Protein AF-A0A1G5PK51-F1 (afdb_monomer)

Radius of gyration: 16.32 Å; Cα contacts (8 Å, |Δi|>4): 2; chains: 1; bounding box: 24×30×39 Å

Sequence (39 aa):
MRKITKNPDEKIIKDIKRATRKPYSSEEKMRRVLDGLTG

Organism: NCBI:txid1156985

pLDDT: mean 83.22, std 11.74, range [48.0, 93.56]

Solvent-accessible surface area (backbone atoms only — not comparable to full-atom values): 2563 Å² total; per-residue (Å²): 133,89,80,77,76,71,52,70,66,59,53,53,53,50,50,52,54,60,74,68,49,79,84,70,52,74,63,56,52,50,50,54,52,54,63,68,66,76,112

Mean predicted aligned error: 9.46 Å

Secondary structure (DSSP, 8-state):
-------HHHHHHHHHHHHT-----HHHHHHHHHHHH--

Foldseek 3Di:
DDPPPCPVVNVVVVVVCVVPPDDDDPVNVVVVVVVVVVD

Structure (mmCIF, N/CA/C/O backbone):
data_AF-A0A1G5PK51-F1
#
_entry.id   AF-A0A1G5PK51-F1
#
loop_
_atom_site.group_PDB
_atom_site.id
_atom_site.type_symbol
_atom_site.label_atom_id
_atom_site.label_alt_id
_atom_site.label_comp_id
_atom_site.label_asym_id
_atom_site.label_entity_id
_atom_site.label_seq_id
_atom_site.pdbx_PDB_ins_code
_atom_site.Cartn_x
_atom_site.Cartn_y
_atom_site.Cartn_z
_atom_site.occupancy
_atom_site.B_iso_or_equiv
_atom_site.auth_seq_id
_atom_site.auth_comp_id
_atom_site.auth_asym_id
_atom_site.auth_atom_id
_atom_site.pdbx_PDB_model_num
ATOM 1 N N . MET A 1 1 ? -10.497 28.034 16.129 1.00 48.00 1 MET A N 1
ATOM 2 C CA . MET A 1 1 ? -9.522 26.971 15.782 1.00 48.00 1 MET A CA 1
ATOM 3 C C . MET A 1 1 ? -10.087 25.627 16.232 1.00 48.00 1 MET A C 1
ATOM 5 O O . MET A 1 1 ? -10.249 25.432 17.429 1.00 48.00 1 MET A O 1
ATOM 9 N N . ARG A 1 2 ? -10.467 24.727 15.314 1.00 53.44 2 ARG A N 1
ATOM 10 C CA . ARG A 1 2 ? -10.976 23.393 15.686 1.00 53.44 2 ARG A CA 1
ATOM 11 C C . ARG A 1 2 ? -9.814 22.545 16.213 1.00 53.44 2 ARG A C 1
ATOM 13 O O . ARG A 1 2 ? -8.950 22.151 15.434 1.00 53.44 2 ARG A O 1
ATOM 20 N N . LYS A 1 3 ? -9.775 22.278 17.523 1.00 61.75 3 LYS A N 1
ATOM 21 C CA . LYS A 1 3 ? -8.893 21.252 18.096 1.00 61.75 3 LYS A CA 1
ATOM 22 C C . LYS A 1 3 ? -9.418 19.895 17.636 1.00 61.75 3 LYS A C 1
ATOM 24 O O . LYS A 1 3 ? -10.391 19.390 18.180 1.00 61.75 3 LYS A O 1
ATOM 29 N N . ILE A 1 4 ? -8.794 19.330 16.607 1.00 62.38 4 ILE A N 1
ATOM 30 C CA . ILE A 1 4 ? -8.988 17.927 16.247 1.00 62.38 4 ILE A CA 1
ATOM 31 C C . ILE A 1 4 ? -8.242 17.137 17.320 1.00 62.38 4 ILE A C 1
ATOM 33 O O . ILE A 1 4 ? -7.039 16.899 17.205 1.00 62.38 4 ILE A O 1
ATOM 37 N N . THR A 1 5 ? -8.927 16.791 18.405 1.00 64.44 5 THR A N 1
ATOM 38 C CA . THR A 1 5 ? -8.457 15.763 19.329 1.00 64.44 5 THR A CA 1
ATOM 39 C C . THR A 1 5 ? -8.516 14.450 18.560 1.00 64.44 5 THR A C 1
ATOM 41 O O . THR A 1 5 ? -9.525 13.754 18.583 1.00 64.44 5 THR A O 1
ATOM 44 N N . LYS A 1 6 ? -7.472 14.160 17.770 1.00 64.62 6 LYS A N 1
ATOM 45 C CA . LYS A 1 6 ? -7.295 12.835 17.172 1.00 64.62 6 LYS A CA 1
ATOM 46 C C . LYS A 1 6 ? -7.322 11.865 18.337 1.00 64.62 6 LYS A C 1
ATOM 48 O O . LYS A 1 6 ? -6.491 11.995 19.239 1.00 64.62 6 LYS A O 1
ATOM 53 N N . ASN A 1 7 ? -8.314 10.982 18.341 1.00 78.44 7 ASN A N 1
ATOM 54 C CA . ASN A 1 7 ? -8.464 9.989 19.389 1.00 78.44 7 ASN A CA 1
ATOM 55 C C . ASN A 1 7 ? -7.107 9.292 19.584 1.00 78.44 7 ASN A C 1
ATOM 57 O O . ASN A 1 7 ? -6.421 9.029 18.587 1.00 78.44 7 ASN A O 1
ATOM 61 N N . PRO A 1 8 ? -6.678 9.039 20.831 1.00 81.44 8 PRO A N 1
ATOM 62 C CA . PRO A 1 8 ? -5.380 8.420 21.100 1.00 81.44 8 PRO A CA 1
ATOM 63 C C . PRO A 1 8 ? -5.218 7.113 20.312 1.00 81.44 8 PRO A C 1
ATOM 65 O O . PRO A 1 8 ? -4.158 6.870 19.736 1.00 81.44 8 PRO A O 1
ATOM 68 N N . ASP A 1 9 ? -6.308 6.366 20.149 1.00 83.75 9 ASP A N 1
ATOM 69 C CA . ASP A 1 9 ? -6.375 5.138 19.357 1.00 83.75 9 ASP A CA 1
ATOM 70 C C . ASP A 1 9 ? -6.051 5.370 17.878 1.00 83.75 9 ASP A C 1
ATOM 72 O O .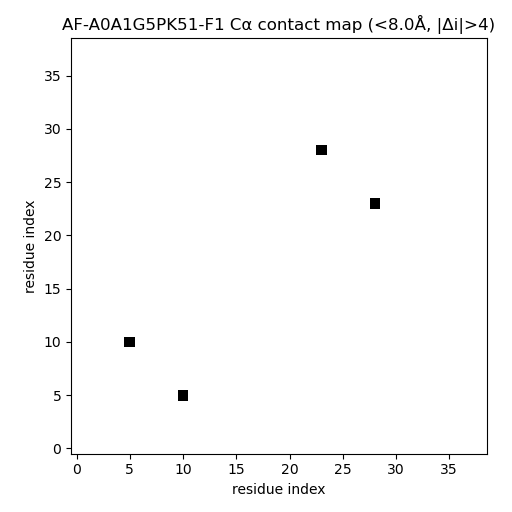 ASP A 1 9 ? -5.326 4.598 17.257 1.00 83.75 9 ASP A O 1
ATOM 76 N N . GLU A 1 10 ? -6.516 6.478 17.299 1.00 87.75 10 GLU A N 1
ATOM 77 C CA . GLU A 1 10 ? -6.237 6.817 15.904 1.00 87.75 10 GLU A CA 1
ATOM 78 C C . GLU A 1 10 ? -4.748 7.123 15.691 1.00 87.75 10 GLU A C 1
ATOM 80 O O . GLU A 1 10 ? -4.176 6.790 14.648 1.00 87.75 10 GLU A O 1
ATOM 85 N N . LYS A 1 11 ? -4.104 7.741 16.688 1.00 87.56 11 LYS A N 1
ATOM 86 C CA . LYS A 1 11 ? -2.661 7.991 16.675 1.00 87.56 11 LYS A CA 1
ATOM 87 C C . LYS A 1 11 ? -1.885 6.677 16.786 1.00 87.56 11 LYS A C 1
ATOM 89 O O . LYS A 1 11 ? -1.020 6.427 15.952 1.00 87.56 11 LYS A O 1
ATOM 94 N N . ILE A 1 12 ? -2.260 5.815 17.732 1.00 90.31 12 ILE A N 1
ATOM 95 C CA . ILE A 1 12 ? -1.640 4.499 17.943 1.00 90.31 12 ILE A CA 1
ATOM 96 C C . ILE A 1 12 ? -1.754 3.634 16.680 1.00 90.31 12 ILE A C 1
ATOM 98 O O . ILE A 1 12 ? -0.757 3.093 16.206 1.00 90.31 12 ILE A O 1
ATOM 102 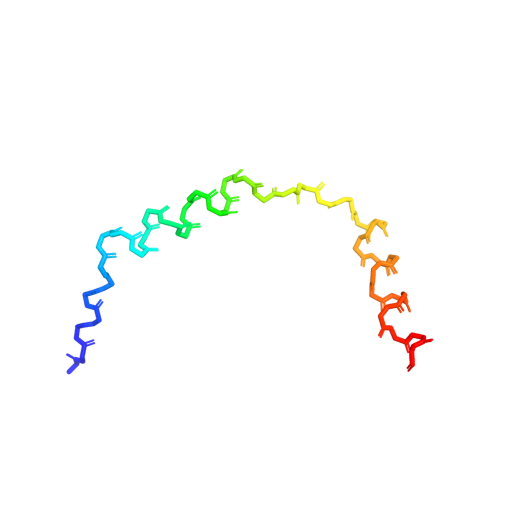N N . ILE A 1 13 ? -2.938 3.562 16.064 1.00 90.00 13 ILE A N 1
ATOM 103 C CA . ILE A 1 13 ? -3.157 2.801 14.825 1.00 90.00 13 ILE A CA 1
ATOM 104 C C . ILE A 1 13 ? -2.290 3.345 13.681 1.00 90.00 13 ILE A C 1
ATOM 106 O O . ILE A 1 13 ? -1.728 2.566 12.905 1.00 90.00 13 ILE A O 1
ATOM 110 N N . LYS A 1 14 ? -2.166 4.672 13.549 1.00 90.44 14 LYS A N 1
ATOM 111 C CA . LYS A 1 14 ? -1.305 5.298 12.531 1.00 90.44 14 LYS A CA 1
ATOM 112 C C . LYS A 1 14 ? 0.166 4.964 12.747 1.00 90.44 14 LYS A C 1
ATOM 114 O O . LYS A 1 14 ? 0.849 4.621 11.780 1.00 90.44 14 LYS A O 1
ATOM 119 N N . ASP A 1 15 ? 0.628 5.018 13.988 1.00 90.88 15 ASP A N 1
ATOM 120 C CA . ASP A 1 15 ? 2.014 4.726 14.337 1.00 90.88 15 ASP A CA 1
ATOM 121 C C . ASP A 1 15 ? 2.347 3.244 14.103 1.00 90.88 15 ASP A C 1
ATOM 123 O O . ASP A 1 15 ? 3.351 2.946 13.456 1.00 90.88 15 ASP A O 1
ATOM 127 N N . ILE A 1 16 ? 1.458 2.318 14.485 1.00 91.81 16 ILE A N 1
ATOM 128 C CA . ILE A 1 16 ? 1.604 0.878 14.207 1.00 91.81 16 ILE A CA 1
ATOM 129 C C . ILE A 1 16 ? 1.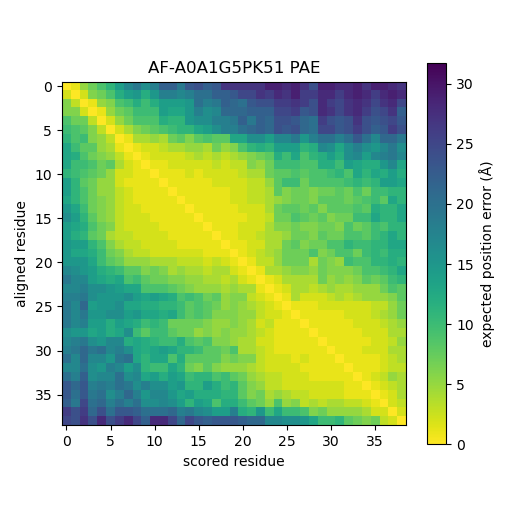676 0.618 12.700 1.00 91.81 16 ILE A C 1
ATOM 131 O O . ILE A 1 16 ? 2.584 -0.068 12.230 1.00 91.81 16 ILE A O 1
ATOM 135 N N . LYS A 1 17 ? 0.761 1.193 11.909 1.00 91.12 17 LYS A N 1
ATOM 136 C CA . LYS A 1 17 ? 0.759 1.036 10.442 1.00 91.12 17 LYS A CA 1
ATOM 137 C C . LYS A 1 17 ? 2.021 1.603 9.797 1.00 91.12 17 LYS A C 1
ATOM 139 O O . LYS A 1 17 ? 2.496 1.066 8.800 1.00 91.12 17 LYS A O 1
ATOM 144 N N . ARG A 1 18 ? 2.570 2.689 10.346 1.00 88.56 18 ARG A N 1
ATOM 145 C CA . ARG A 1 18 ? 3.819 3.290 9.869 1.00 88.56 18 ARG A CA 1
ATOM 146 C C . ARG A 1 18 ? 5.026 2.420 10.212 1.00 88.56 18 ARG A C 1
ATOM 148 O O . ARG A 1 18 ? 5.868 2.224 9.341 1.00 88.56 18 ARG A O 1
ATOM 155 N N . ALA A 1 19 ? 5.091 1.903 11.436 1.00 90.12 19 ALA A N 1
ATOM 156 C CA . ALA A 1 19 ? 6.175 1.045 11.907 1.00 90.12 19 ALA A CA 1
ATOM 157 C C . ALA A 1 19 ? 6.197 -0.314 11.189 1.00 90.12 19 ALA A C 1
ATOM 159 O O . ALA A 1 19 ? 7.261 -0.819 10.855 1.00 90.12 19 ALA A O 1
ATOM 160 N N . THR A 1 20 ? 5.022 -0.872 10.893 1.00 88.81 20 THR A N 1
ATOM 161 C CA . THR A 1 20 ? 4.861 -2.156 10.185 1.00 88.81 20 THR A CA 1
ATOM 162 C C . THR A 1 20 ? 4.799 -2.013 8.661 1.00 88.81 20 THR A C 1
ATOM 164 O O . THR A 1 20 ? 4.570 -2.991 7.946 1.00 88.81 20 THR A O 1
ATOM 167 N N . ARG A 1 21 ? 4.999 -0.801 8.122 1.00 86.44 21 ARG A N 1
ATOM 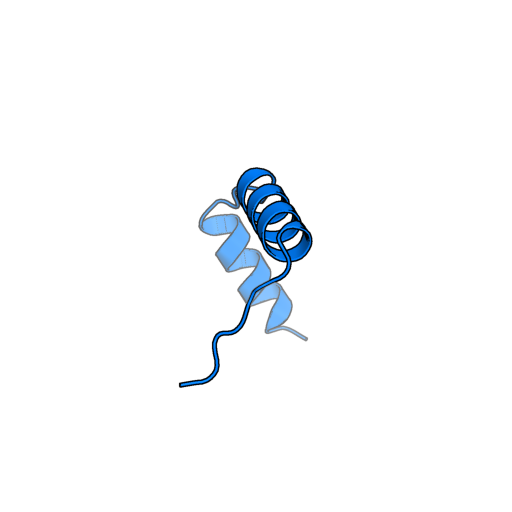168 C CA . ARG A 1 21 ? 4.974 -0.567 6.676 1.00 86.44 21 ARG A CA 1
ATOM 169 C C . ARG A 1 21 ? 6.108 -1.346 6.014 1.00 86.44 21 ARG A C 1
ATOM 171 O O . ARG A 1 21 ? 7.275 -1.069 6.279 1.00 86.44 21 ARG A O 1
ATOM 178 N N . LYS A 1 22 ? 5.764 -2.257 5.098 1.00 84.38 22 LYS A N 1
ATOM 179 C CA . LYS A 1 22 ? 6.752 -2.993 4.298 1.00 84.38 22 LYS A CA 1
ATOM 180 C C . LYS A 1 22 ? 7.678 -2.005 3.569 1.00 84.38 22 LYS A C 1
ATOM 182 O O . LYS A 1 22 ? 7.170 -1.139 2.842 1.00 84.38 22 LYS A O 1
ATOM 187 N N . PRO A 1 23 ? 9.005 -2.082 3.772 1.00 83.19 23 PRO A N 1
ATOM 188 C CA . PRO A 1 23 ? 9.940 -1.287 3.000 1.00 83.19 23 PRO A CA 1
ATOM 189 C C . PRO A 1 23 ? 9.992 -1.864 1.588 1.00 83.19 23 PRO A C 1
ATOM 191 O O . PRO A 1 23 ? 10.574 -2.916 1.368 1.00 83.19 23 PRO A O 1
ATOM 194 N N . TYR A 1 24 ? 9.353 -1.182 0.643 1.00 86.00 24 TYR A N 1
ATOM 195 C CA . TYR A 1 24 ? 9.501 -1.516 -0.769 1.00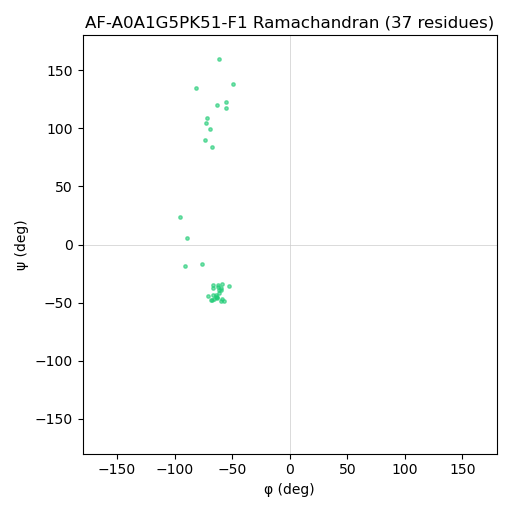 86.00 24 TYR A 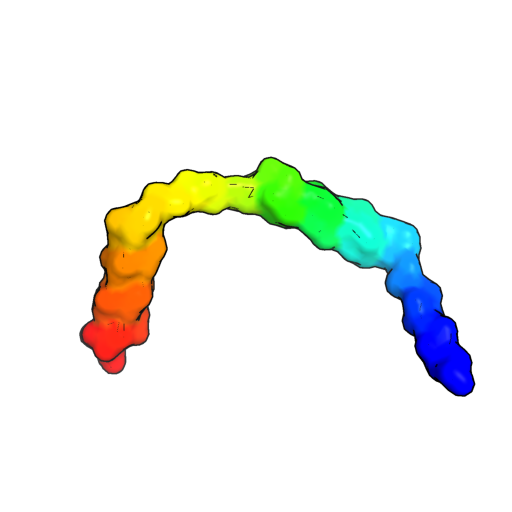CA 1
ATOM 196 C C . TYR A 1 24 ? 10.783 -0.898 -1.307 1.00 86.00 24 TYR A C 1
ATOM 198 O O . TYR A 1 24 ? 11.039 0.296 -1.067 1.00 86.00 24 TYR A O 1
ATOM 206 N N . SER A 1 25 ? 11.543 -1.685 -2.064 1.00 86.38 25 SER A N 1
ATOM 207 C CA . SER A 1 25 ? 12.659 -1.158 -2.844 1.00 86.38 25 SER A CA 1
ATOM 208 C C . SER A 1 25 ? 12.143 -0.136 -3.869 1.00 86.38 25 SER A C 1
ATOM 210 O O . SER A 1 25 ? 10.953 -0.085 -4.200 1.00 86.38 25 SER A O 1
ATOM 212 N N . SER A 1 26 ? 13.025 0.731 -4.367 1.00 87.44 26 SER A N 1
ATOM 213 C CA . SER A 1 26 ? 12.649 1.676 -5.428 1.00 87.44 26 SER A CA 1
ATOM 214 C C . SER A 1 26 ? 12.142 0.951 -6.681 1.00 87.44 26 SER A C 1
ATOM 216 O O . SER A 1 26 ? 11.207 1.423 -7.322 1.00 87.44 26 SER A O 1
ATOM 218 N N . GLU A 1 27 ? 12.699 -0.224 -6.978 1.00 88.44 27 GLU A N 1
ATOM 219 C CA . GLU A 1 27 ? 12.292 -1.082 -8.092 1.00 88.44 27 GLU A CA 1
ATOM 220 C C . GLU A 1 27 ? 10.875 -1.639 -7.905 1.00 88.44 27 GLU A C 1
ATOM 222 O O . GLU A 1 27 ? 10.040 -1.511 -8.797 1.00 88.44 27 GLU A O 1
ATOM 227 N N . GLU A 1 28 ? 10.551 -2.168 -6.722 1.00 90.69 28 GLU A N 1
ATOM 228 C CA . GLU A 1 28 ? 9.202 -2.667 -6.419 1.00 90.69 28 GLU A CA 1
ATOM 229 C C . GLU A 1 28 ? 8.147 -1.558 -6.496 1.00 90.69 28 GLU A C 1
ATOM 231 O O . GLU A 1 28 ? 7.023 -1.788 -6.951 1.00 90.69 28 GLU A O 1
ATOM 236 N N . LYS A 1 29 ? 8.504 -0.334 -6.080 1.00 91.25 29 LYS A N 1
ATOM 237 C CA . LYS A 1 29 ? 7.623 0.834 -6.227 1.00 91.25 29 LYS A CA 1
ATOM 238 C C . LYS A 1 29 ? 7.368 1.156 -7.695 1.00 91.25 29 LYS A C 1
ATOM 240 O O . LYS A 1 29 ? 6.219 1.401 -8.050 1.00 91.25 29 LYS A O 1
ATOM 245 N N . MET A 1 30 ? 8.409 1.143 -8.528 1.00 90.44 30 MET A N 1
ATOM 246 C CA . MET A 1 30 ? 8.283 1.388 -9.967 1.00 90.44 30 MET A CA 1
ATOM 247 C C . MET A 1 30 ? 7.430 0.311 -10.641 1.00 90.44 30 MET A C 1
ATOM 249 O O . MET A 1 30 ? 6.495 0.652 -11.358 1.00 90.44 30 MET A O 1
ATOM 253 N N . ARG A 1 31 ? 7.674 -0.972 -10.343 1.00 92.12 31 ARG A N 1
ATOM 254 C CA . ARG A 1 31 ? 6.882 -2.086 -10.884 1.00 92.12 31 ARG A CA 1
ATOM 255 C C . ARG A 1 31 ? 5.399 -1.935 -10.547 1.00 92.12 31 ARG A C 1
ATOM 257 O O . ARG A 1 31 ? 4.573 -1.978 -11.445 1.00 92.12 31 ARG A O 1
ATOM 264 N N . ARG A 1 32 ? 5.056 -1.651 -9.286 1.00 90.06 32 ARG A N 1
ATOM 265 C CA . ARG A 1 32 ? 3.655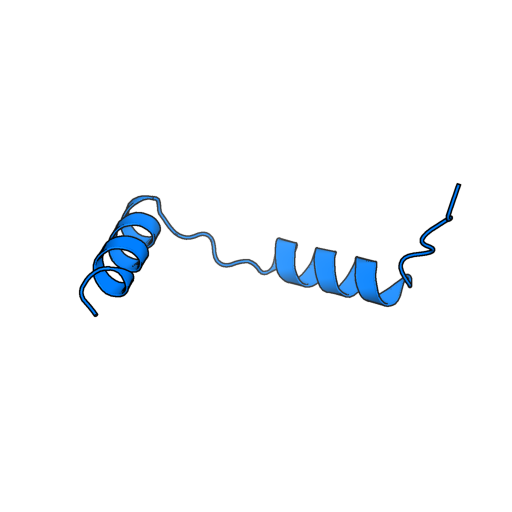 -1.451 -8.879 1.00 90.06 32 ARG A CA 1
ATOM 266 C C . ARG A 1 32 ? 2.971 -0.295 -9.618 1.00 90.06 32 ARG A C 1
ATOM 268 O O . ARG A 1 32 ? 1.777 -0.381 -9.890 1.00 90.06 32 ARG A O 1
ATOM 275 N N . VAL A 1 33 ? 3.694 0.794 -9.889 1.00 91.75 33 VAL A N 1
ATOM 276 C CA . VAL A 1 33 ? 3.160 1.932 -10.653 1.00 91.75 33 VAL A CA 1
ATOM 277 C C . VAL A 1 33 ? 2.906 1.526 -12.101 1.00 91.75 33 VAL A C 1
ATOM 279 O O . VAL A 1 33 ? 1.820 1.779 -12.604 1.00 91.75 33 VAL A O 1
ATOM 282 N N . LEU A 1 34 ? 3.868 0.866 -12.747 1.00 93.56 34 LEU A N 1
ATOM 283 C CA . LEU A 1 34 ? 3.730 0.411 -14.132 1.00 93.56 34 LEU A CA 1
ATOM 284 C C . LEU A 1 34 ? 2.603 -0.619 -14.287 1.00 93.56 34 LEU A C 1
ATOM 286 O O . LEU A 1 34 ? 1.760 -0.474 -15.171 1.00 93.56 34 LEU A O 1
ATOM 290 N N . ASP A 1 35 ? 2.530 -1.592 -13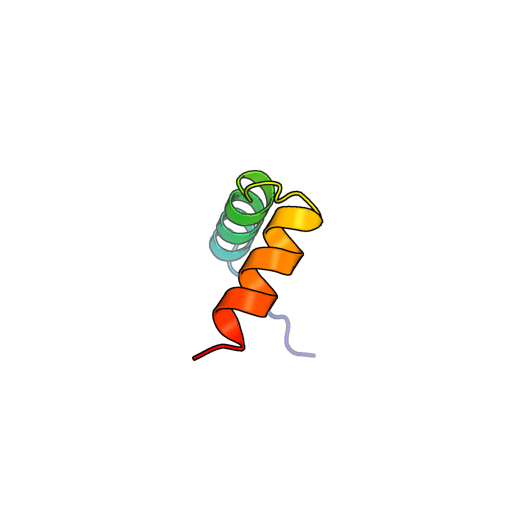.379 1.00 91.62 35 ASP A N 1
ATOM 291 C CA . ASP A 1 35 ? 1.458 -2.590 -13.347 1.00 91.62 35 ASP A CA 1
ATOM 292 C C . ASP A 1 35 ? 0.081 -1.924 -13.176 1.00 91.62 35 ASP A C 1
ATOM 294 O O . ASP A 1 35 ? -0.886 -2.323 -13.816 1.00 91.62 35 ASP A O 1
ATOM 298 N N . GLY A 1 36 ? -0.016 -0.877 -12.348 1.00 91.56 36 GLY A N 1
ATOM 299 C CA . GLY A 1 36 ? -1.261 -0.136 -12.123 1.00 91.56 36 GLY A CA 1
ATOM 300 C C . GLY A 1 36 ? -1.665 0.821 -13.251 1.00 91.56 36 GLY A C 1
ATOM 301 O O . GLY A 1 36 ? -2.816 1.247 -13.281 1.00 91.56 36 GLY A O 1
ATOM 302 N N . LEU A 1 37 ? -0.744 1.175 -14.153 1.00 89.94 37 LEU A N 1
ATOM 303 C CA . LEU A 1 37 ? -1.003 2.032 -15.319 1.00 89.94 37 LEU A CA 1
ATOM 304 C C . LEU A 1 37 ? -1.408 1.239 -16.568 1.00 89.94 37 LEU A C 1
ATOM 306 O O . LEU A 1 37 ? -1.947 1.825 -17.500 1.00 89.94 37 LEU A O 1
ATOM 310 N N . THR A 1 38 ? -1.135 -0.066 -16.600 1.00 81.31 38 THR A N 1
ATOM 311 C CA . THR A 1 38 ? -1.376 -0.933 -17.769 1.00 81.31 38 THR A CA 1
ATOM 312 C C . THR A 1 38 ? -2.735 -1.657 -17.686 1.00 81.31 38 THR A C 1
ATOM 314 O O . THR A 1 38 ? -2.908 -2.721 -18.275 1.00 81.31 38 THR A O 1
ATOM 317 N N . GLY A 1 39 ? -3.684 -1.105 -16.919 1.00 63.22 39 GLY A N 1
ATOM 318 C CA . GLY A 1 39 ? -5.068 -1.583 -16.795 1.00 63.22 39 GLY A CA 1
ATOM 319 C C . GLY A 1 39 ? -6.040 -0.779 -17.644 1.00 63.22 39 GLY A C 1
ATOM 320 O O . GLY A 1 39 ? -5.868 0.4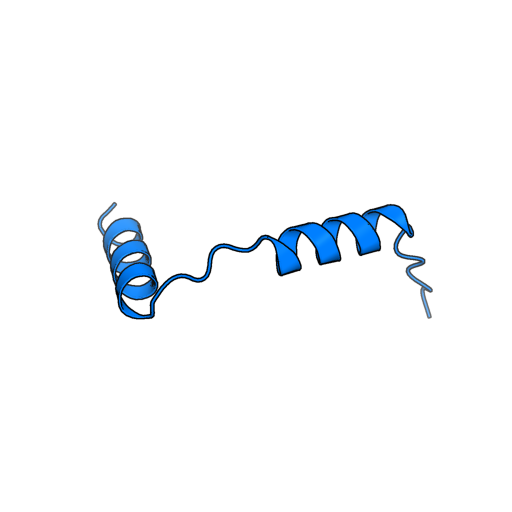59 -17.705 1.00 63.22 39 GLY A O 1
#